Protein AF-A0A971CDZ2-F1 (afdb_monomer)

Solvent-accessible surface area (backbone atoms only — not comparable to full-atom values): 4139 Å² total; per-residue (Å²): 132,80,59,32,37,60,49,49,39,38,76,53,69,27,87,45,62,66,59,42,22,73,73,69,74,49,54,60,70,59,53,54,30,26,39,54,28,73,47,78,70,54,76,73,50,34,55,53,50,16,64,73,46,75,51,51,56,61,59,49,51,53,8,21,49,45,27,30,51,56,65,58,72,82,109

Mean predicted aligned error: 2.8 Å

Secondary structure (DSSP, 8-state):
-PPPHHHHHHHTT--SHHHHHHHH---HHHHHHHHTTS----HHHHHHHHHHHTS-HHHHHHHHHHHHHHHHHT-

Foldseek 3Di:
DQAAPQNLCVQLVNPDLVSVCVVLVDDSVVSVCQRQLNDDDDPVSLVSVCVSSVHHSVSSVSNSVVNPVVVVVVD

Nearest PDB structures (foldseek):
  3kxa-assembly2_D  TM=8.554E-01  e=2.183E-02  Neisseria gonorrhoeae FA 1090
  3vk0-assembly1_A  TM=8.173E-01  e=9.468E-02  Neisseria meningitidis MC58
  2lyk-assembly1_B  TM=8.379E-01  e=1.121E-01  Enterococcus faecalis
  6lb3-assembly2_H  TM=6.073E-01  e=1.134E+00  Pseudomonas aeruginosa PAO1
  3trb-assembly1_A  TM=6.542E-01  e=1.994E+00  Coxiella burnetii

Sequence (75 aa):
MQKTFGDLRREAGFDTQEKFCASSGYSRSAVAKWEVGRSFPRASALKAVAALLGVTADDILTAIYAARQAAQVDR

Structure (mmCIF, N/CA/C/O backbone):
data_AF-A0A971CDZ2-F1
#
_entry.id   AF-A0A971CDZ2-F1
#
loop_
_atom_site.group_PDB
_atom_site.id
_atom_site.type_symbol
_atom_site.label_atom_id
_atom_site.label_alt_id
_atom_site.label_comp_id
_atom_site.label_asym_id
_atom_site.label_entity_id
_atom_site.label_seq_id
_atom_site.pdbx_PDB_ins_code
_atom_site.Cartn_x
_atom_site.Cartn_y
_atom_site.Cartn_z
_atom_site.occupancy
_atom_site.B_iso_or_equiv
_atom_site.auth_seq_id
_atom_site.auth_comp_id
_atom_site.auth_asym_id
_atom_site.auth_atom_id
_atom_site.pdbx_PDB_model_num
ATOM 1 N N . MET A 1 1 ? 2.253 10.127 -16.957 1.00 60.47 1 MET A N 1
ATOM 2 C CA . MET A 1 1 ? 2.951 9.103 -16.145 1.00 60.47 1 MET A CA 1
ATOM 3 C C . MET A 1 1 ? 1.904 8.218 -15.493 1.00 60.47 1 MET A C 1
ATOM 5 O O . MET A 1 1 ? 0.885 8.743 -15.065 1.00 60.47 1 MET A O 1
ATOM 9 N N . GLN A 1 2 ? 2.111 6.901 -15.485 1.00 82.38 2 GLN A N 1
ATOM 10 C CA . GLN A 1 2 ? 1.265 5.961 -14.738 1.00 82.38 2 GLN A CA 1
ATOM 11 C C . GLN A 1 2 ? 1.478 6.186 -13.228 1.00 82.38 2 GLN A C 1
ATOM 13 O O . GLN A 1 2 ? 2.601 6.492 -12.827 1.00 82.38 2 GLN A O 1
ATOM 18 N N . LYS A 1 3 ? 0.424 6.078 -12.406 1.00 93.19 3 LYS A N 1
ATOM 19 C CA . LYS A 1 3 ? 0.518 6.281 -10.948 1.00 93.19 3 LYS A CA 1
ATOM 20 C C . LYS A 1 3 ? 1.317 5.153 -10.295 1.00 93.19 3 LYS A C 1
ATOM 22 O O . LYS A 1 3 ? 1.177 4.001 -10.686 1.00 93.19 3 LYS A O 1
ATOM 27 N N . THR A 1 4 ? 2.112 5.476 -9.281 1.00 96.19 4 THR A N 1
ATOM 28 C CA . THR A 1 4 ? 2.792 4.507 -8.411 1.00 96.19 4 THR A CA 1
ATOM 29 C C . THR A 1 4 ? 1.963 4.219 -7.162 1.00 96.19 4 THR A C 1
ATOM 31 O O . THR A 1 4 ? 1.048 4.966 -6.814 1.00 96.19 4 THR A O 1
ATOM 34 N N . PHE A 1 5 ? 2.298 3.153 -6.428 1.00 97.31 5 PHE A N 1
ATOM 35 C CA . PHE A 1 5 ? 1.631 2.864 -5.154 1.00 97.31 5 PHE A CA 1
ATOM 36 C C . PHE A 1 5 ? 1.766 4.034 -4.162 1.00 97.31 5 PHE A C 1
ATOM 38 O O . PHE A 1 5 ? 0.840 4.332 -3.409 1.00 97.31 5 PHE A O 1
ATOM 45 N N . GLY A 1 6 ? 2.906 4.734 -4.189 1.00 97.19 6 GLY A N 1
ATOM 46 C CA . GLY A 1 6 ? 3.143 5.906 -3.350 1.00 97.19 6 GLY A CA 1
ATOM 47 C C . GLY A 1 6 ? 2.287 7.115 -3.738 1.00 97.19 6 GLY A C 1
ATOM 48 O O . GLY A 1 6 ? 2.015 7.955 -2.880 1.00 97.19 6 GLY A O 1
ATOM 49 N N . ASP A 1 7 ? 1.849 7.217 -4.997 1.00 97.56 7 ASP A N 1
ATOM 50 C CA . ASP A 1 7 ? 0.852 8.208 -5.419 1.00 97.56 7 ASP A CA 1
ATOM 51 C C . ASP A 1 7 ? -0.523 7.853 -4.848 1.00 97.56 7 ASP A C 1
ATOM 53 O O . ASP A 1 7 ? -1.121 8.681 -4.169 1.00 97.56 7 ASP A O 1
ATOM 57 N N . LEU A 1 8 ? -0.968 6.599 -5.008 1.00 97.88 8 LEU A N 1
ATOM 58 C CA . LEU A 1 8 ? -2.253 6.128 -4.466 1.00 97.88 8 LEU A CA 1
ATOM 59 C C . LEU A 1 8 ? -2.345 6.332 -2.946 1.00 97.88 8 LEU A C 1
ATOM 61 O O . LEU A 1 8 ? -3.360 6.792 -2.430 1.00 97.88 8 LEU A O 1
ATOM 65 N N . ARG A 1 9 ? -1.257 6.045 -2.219 1.00 98.06 9 ARG A N 1
ATOM 66 C CA . ARG A 1 9 ? -1.179 6.269 -0.770 1.00 98.06 9 ARG A CA 1
ATOM 67 C C . ARG A 1 9 ? -1.374 7.745 -0.401 1.00 98.06 9 ARG A C 1
ATOM 69 O O . ARG A 1 9 ? -2.103 8.042 0.544 1.00 98.06 9 ARG A O 1
ATOM 76 N N . ARG A 1 10 ? -0.716 8.657 -1.121 1.00 98.00 10 ARG A N 1
ATOM 77 C CA . ARG A 1 10 ? -0.814 10.102 -0.866 1.00 98.00 10 ARG A CA 1
ATOM 78 C C . ARG A 1 10 ? -2.187 10.655 -1.239 1.00 98.00 10 ARG A C 1
ATOM 80 O O . ARG A 1 10 ? -2.727 11.454 -0.485 1.00 98.00 10 ARG A O 1
ATOM 87 N N . GLU A 1 11 ? -2.775 10.191 -2.339 1.00 97.56 11 GLU A N 1
ATOM 88 C CA . GLU A 1 11 ? -4.134 10.566 -2.755 1.00 97.56 11 GLU A CA 1
ATOM 89 C C . GLU A 1 11 ? -5.200 10.122 -1.742 1.00 97.56 11 GLU A C 1
ATOM 91 O O . GLU A 1 11 ? -6.169 10.842 -1.519 1.00 97.56 11 GLU A O 1
ATOM 96 N N . ALA A 1 12 ? -4.984 8.995 -1.060 1.00 96.94 12 ALA A N 1
ATOM 97 C CA . ALA A 1 12 ? -5.832 8.528 0.037 1.00 96.94 12 ALA A CA 1
ATOM 98 C C . ALA A 1 12 ? -5.591 9.258 1.381 1.00 96.94 12 ALA A C 1
ATOM 100 O O . ALA A 1 12 ? -6.139 8.858 2.406 1.00 96.94 12 ALA A O 1
ATOM 101 N N . GLY A 1 13 ? -4.762 10.310 1.408 1.00 97.50 13 GLY A N 1
ATOM 102 C CA . GLY A 1 13 ? -4.519 11.137 2.598 1.00 97.50 13 GLY A CA 1
ATOM 103 C C . GLY A 1 13 ? -3.423 10.625 3.538 1.00 97.50 13 GLY A C 1
ATOM 104 O O . GLY A 1 13 ? -3.240 11.158 4.634 1.00 97.50 13 GLY A O 1
ATOM 105 N N . PHE A 1 14 ? -2.657 9.609 3.135 1.00 97.75 14 PHE A N 1
ATOM 106 C CA . PHE A 1 14 ? -1.515 9.134 3.912 1.00 97.75 14 PHE A CA 1
ATOM 107 C C . PHE A 1 14 ? -0.221 9.759 3.385 1.00 97.75 14 PHE A C 1
ATOM 109 O O . PHE A 1 14 ? 0.446 9.187 2.526 1.00 97.75 14 PHE A O 1
ATOM 116 N N . ASP A 1 15 ? 0.180 10.912 3.923 1.00 96.19 15 ASP A N 1
ATOM 117 C CA . ASP A 1 15 ? 1.373 11.640 3.444 1.00 96.19 15 ASP A CA 1
ATOM 118 C C . ASP A 1 15 ? 2.670 10.829 3.581 1.00 96.19 15 ASP A C 1
ATOM 120 O O . ASP A 1 15 ? 3.541 10.864 2.709 1.00 96.19 15 ASP A O 1
ATOM 124 N N . THR A 1 16 ? 2.782 10.030 4.647 1.00 98.06 16 THR A N 1
ATOM 125 C CA . THR A 1 16 ? 3.972 9.223 4.946 1.00 98.06 16 THR A CA 1
ATOM 126 C C . THR A 1 16 ? 3.672 7.728 4.974 1.00 98.06 16 THR A C 1
ATOM 128 O O . THR A 1 1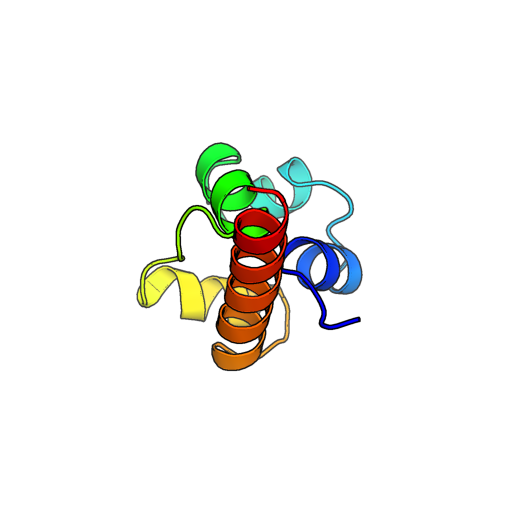6 ? 2.534 7.296 5.189 1.00 98.06 16 THR A O 1
ATOM 131 N N . GLN A 1 17 ? 4.719 6.920 4.782 1.00 97.62 17 GLN A N 1
ATOM 132 C CA . GLN A 1 17 ? 4.613 5.474 4.957 1.00 97.62 17 GLN A CA 1
ATOM 133 C C . GLN A 1 17 ? 4.244 5.131 6.403 1.00 97.62 17 GLN A C 1
ATOM 135 O O . GLN A 1 17 ? 3.442 4.224 6.602 1.00 97.62 17 GLN A O 1
ATOM 140 N N . GLU A 1 18 ? 4.757 5.856 7.408 1.00 97.81 18 GLU A N 1
ATOM 141 C CA . GLU A 1 18 ? 4.408 5.613 8.814 1.00 97.81 18 GLU A CA 1
ATOM 142 C C . GLU A 1 18 ? 2.906 5.775 9.074 1.00 97.81 18 GLU A C 1
ATOM 144 O O . GLU A 1 18 ? 2.311 4.890 9.687 1.00 97.81 18 GLU A O 1
ATOM 149 N N . LYS A 1 19 ? 2.272 6.846 8.566 1.00 97.69 19 LYS A N 1
ATOM 150 C CA . LYS A 1 19 ? 0.820 7.065 8.718 1.00 97.69 19 LYS A CA 1
ATOM 151 C C . LYS A 1 19 ? 0.008 5.916 8.115 1.00 97.69 19 LYS A C 1
ATOM 153 O O . LYS A 1 19 ? -0.941 5.421 8.726 1.00 97.69 19 LYS A O 1
ATOM 158 N N . PHE A 1 20 ? 0.407 5.459 6.930 1.00 98.00 20 PHE A N 1
ATOM 159 C CA . PHE A 1 20 ? -0.238 4.326 6.275 1.00 98.00 20 PHE A CA 1
ATOM 160 C C . PHE A 1 20 ? -0.007 3.008 7.025 1.00 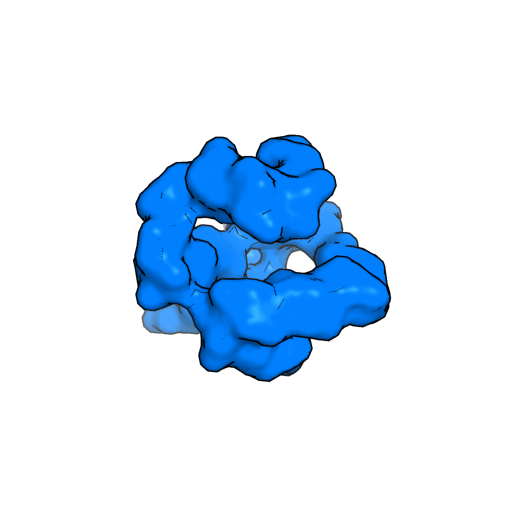98.00 20 PHE A C 1
ATOM 162 O O . PHE A 1 20 ? -0.932 2.214 7.176 1.00 98.00 20 PHE A O 1
ATOM 169 N N . CYS A 1 21 ? 1.202 2.766 7.535 1.00 97.75 21 CYS A N 1
ATOM 170 C CA . CYS A 1 21 ? 1.515 1.573 8.326 1.00 97.75 21 CYS A CA 1
ATOM 171 C C . CYS A 1 21 ? 0.705 1.532 9.626 1.00 97.75 21 CYS A C 1
ATOM 173 O O . CYS A 1 21 ? 0.163 0.485 9.967 1.00 97.75 21 CYS A O 1
ATOM 175 N N . ALA A 1 22 ? 0.564 2.672 10.311 1.00 97.31 22 ALA A N 1
ATOM 176 C CA . ALA A 1 22 ? -0.247 2.784 11.522 1.00 97.31 22 ALA A CA 1
ATOM 177 C C . ALA A 1 22 ? -1.724 2.435 11.272 1.00 97.31 22 ALA A C 1
ATOM 179 O O . ALA A 1 22 ? -2.362 1.834 12.129 1.00 97.31 22 ALA A O 1
ATOM 180 N N . SER A 1 23 ? -2.245 2.762 10.085 1.00 96.56 23 SER A N 1
ATOM 181 C CA . SER A 1 23 ? -3.646 2.505 9.721 1.00 96.56 23 SER A CA 1
ATOM 182 C C . SER A 1 23 ? -3.874 1.107 9.136 1.00 96.56 23 SER A C 1
ATOM 184 O O . SER A 1 23 ? -4.913 0.497 9.362 1.00 96.56 23 SER A O 1
ATOM 186 N N . SER A 1 24 ? -2.907 0.582 8.379 1.00 95.62 24 SER A N 1
ATOM 187 C CA . SER A 1 24 ? -3.019 -0.707 7.680 1.00 95.62 24 SER A CA 1
ATOM 188 C C . SER A 1 24 ? -2.492 -1.906 8.473 1.00 95.62 24 SER A C 1
ATOM 190 O O . SER A 1 24 ? -2.802 -3.048 8.137 1.00 95.62 24 SER A O 1
ATOM 192 N N . GLY A 1 25 ? -1.651 -1.674 9.486 1.00 96.69 25 GLY A N 1
ATOM 193 C CA . GLY A 1 25 ? -0.955 -2.721 10.239 1.00 96.69 25 GLY A CA 1
ATOM 194 C C . GLY A 1 25 ? 0.191 -3.401 9.476 1.00 96.69 25 GLY A C 1
ATOM 195 O O . GLY A 1 25 ? 0.813 -4.327 10.001 1.00 96.69 25 GLY A O 1
ATOM 196 N N . TYR A 1 26 ? 0.499 -2.975 8.246 1.00 97.75 26 TYR A N 1
ATOM 197 C CA . TYR A 1 26 ? 1.642 -3.495 7.493 1.00 97.75 26 TYR A CA 1
ATOM 198 C C . TYR A 1 26 ? 2.947 -2.816 7.903 1.00 97.75 26 TYR A C 1
ATOM 200 O O . TYR A 1 26 ? 2.974 -1.666 8.330 1.00 97.75 26 TYR A O 1
ATOM 208 N N . SER A 1 27 ? 4.064 -3.532 7.752 1.00 97.88 27 SER A N 1
ATOM 209 C CA . SER A 1 27 ? 5.376 -2.973 8.068 1.00 97.88 27 SER A CA 1
ATOM 210 C C . SER A 1 27 ? 5.827 -1.970 7.007 1.00 97.88 27 SER A C 1
ATOM 212 O O . SER A 1 27 ? 5.632 -2.174 5.806 1.00 97.88 27 SER A O 1
ATOM 214 N N . ARG A 1 28 ? 6.557 -0.936 7.440 1.00 97.62 28 ARG A N 1
ATOM 215 C CA . ARG A 1 28 ? 7.180 0.052 6.543 1.00 97.62 28 ARG A CA 1
ATOM 216 C C . ARG A 1 28 ? 8.066 -0.600 5.478 1.00 97.62 28 ARG A C 1
ATOM 218 O O . ARG A 1 28 ? 8.089 -0.155 4.340 1.00 97.62 28 ARG A O 1
ATOM 225 N N . SER A 1 29 ? 8.753 -1.697 5.817 1.00 97.88 29 SER A N 1
ATOM 226 C CA . SER A 1 29 ? 9.571 -2.452 4.856 1.00 97.88 29 SER A CA 1
ATOM 227 C C . SER A 1 29 ? 8.734 -3.094 3.744 1.00 97.88 29 SER A C 1
ATOM 229 O O . SER A 1 29 ? 9.165 -3.098 2.591 1.00 97.88 29 SER A O 1
ATOM 231 N N . ALA A 1 30 ? 7.547 -3.624 4.062 1.00 97.88 30 ALA A N 1
ATOM 232 C CA . ALA A 1 30 ? 6.641 -4.165 3.052 1.00 97.88 30 ALA A CA 1
ATOM 233 C C . ALA A 1 30 ? 6.137 -3.051 2.125 1.00 97.88 30 ALA A C 1
ATOM 235 O O . ALA A 1 30 ? 6.274 -3.167 0.910 1.00 97.88 30 ALA A O 1
ATOM 236 N N . VAL A 1 31 ? 5.660 -1.946 2.705 1.00 97.88 31 VAL A N 1
ATOM 237 C CA . VAL A 1 31 ? 5.148 -0.781 1.964 1.00 97.88 31 VAL A CA 1
ATOM 238 C C . VAL A 1 31 ? 6.220 -0.191 1.050 1.00 97.88 31 VAL A C 1
ATOM 240 O O . VAL A 1 31 ? 5.974 -0.016 -0.139 1.00 97.88 31 VAL A O 1
ATOM 243 N N . ALA A 1 32 ? 7.438 0.014 1.556 1.00 97.94 32 ALA A N 1
ATOM 244 C CA . ALA A 1 32 ? 8.546 0.523 0.756 1.00 97.94 32 ALA A CA 1
ATOM 245 C C . ALA A 1 32 ? 8.849 -0.375 -0.451 1.00 97.94 32 ALA A C 1
ATOM 247 O O . ALA A 1 32 ? 9.062 0.128 -1.549 1.00 97.94 32 ALA A O 1
ATOM 248 N N . LYS A 1 33 ? 8.829 -1.707 -0.285 1.00 98.06 33 LYS A N 1
ATOM 249 C CA . LYS A 1 33 ? 9.054 -2.641 -1.401 1.00 98.06 33 LYS A CA 1
ATOM 250 C C . LYS A 1 33 ? 7.936 -2.596 -2.441 1.00 98.06 33 LYS A C 1
ATOM 252 O O . LYS A 1 33 ? 8.236 -2.788 -3.617 1.00 98.06 33 LYS A O 1
ATOM 257 N N . TRP A 1 34 ? 6.689 -2.375 -2.029 1.00 98.00 34 TRP A N 1
ATOM 258 C CA . TRP A 1 34 ? 5.563 -2.208 -2.953 1.00 98.00 34 TRP A CA 1
ATOM 259 C C . TRP A 1 34 ? 5.705 -0.915 -3.757 1.00 98.00 34 TRP A C 1
ATOM 261 O O . TRP A 1 34 ? 5.575 -0.943 -4.976 1.00 98.00 34 TRP A O 1
ATOM 271 N N . GLU A 1 35 ? 6.067 0.187 -3.096 1.00 97.38 35 GLU A N 1
ATOM 272 C CA . GLU A 1 35 ? 6.242 1.497 -3.737 1.00 97.38 35 GLU A CA 1
ATOM 273 C C . GLU A 1 35 ? 7.314 1.514 -4.825 1.00 97.38 35 GLU A C 1
ATOM 275 O O . GLU A 1 35 ? 7.156 2.224 -5.812 1.00 97.38 35 GLU A O 1
ATOM 280 N N . VAL A 1 36 ? 8.365 0.702 -4.684 1.00 96.31 36 VAL A N 1
ATOM 281 C CA . VAL A 1 36 ? 9.438 0.593 -5.686 1.00 96.31 36 VAL A CA 1
ATOM 282 C C . VAL A 1 36 ? 9.328 -0.649 -6.580 1.00 96.31 36 VAL A C 1
ATOM 284 O O . VAL A 1 36 ? 10.300 -1.030 -7.228 1.00 96.31 36 VAL A O 1
ATOM 287 N N . GLY A 1 37 ? 8.194 -1.360 -6.574 1.00 96.56 37 GLY A N 1
ATOM 288 C CA . GLY A 1 37 ? 7.987 -2.521 -7.453 1.00 96.56 37 GLY A CA 1
ATOM 289 C C . GLY A 1 37 ? 8.842 -3.761 -7.136 1.00 96.56 37 GLY A C 1
ATOM 290 O O . GLY A 1 37 ? 8.919 -4.699 -7.941 1.00 96.56 37 GLY A O 1
ATOM 291 N N . ARG A 1 38 ? 9.498 -3.806 -5.965 1.00 97.06 38 ARG A N 1
ATOM 292 C CA . ARG A 1 38 ? 10.366 -4.925 -5.544 1.00 97.06 38 ARG A CA 1
ATOM 293 C C . ARG A 1 38 ? 9.581 -6.153 -5.092 1.00 97.06 38 ARG A C 1
ATOM 295 O O . ARG A 1 38 ? 10.087 -7.266 -5.219 1.00 97.06 38 ARG A O 1
ATOM 302 N N . SER A 1 39 ? 8.368 -5.976 -4.577 1.00 97.19 39 SER A N 1
ATOM 303 C CA . SER A 1 39 ? 7.461 -7.075 -4.234 1.00 97.19 39 SER A CA 1
ATOM 304 C C . SER A 1 39 ? 6.004 -6.661 -4.393 1.00 97.19 39 SER A C 1
ATOM 306 O O . SER A 1 39 ? 5.707 -5.475 -4.484 1.00 97.19 39 SER A O 1
ATOM 308 N N . PHE A 1 40 ? 5.099 -7.634 -4.336 1.00 97.38 40 PHE A N 1
ATOM 309 C CA . PHE A 1 40 ? 3.655 -7.409 -4.368 1.00 97.38 40 PHE A CA 1
ATOM 310 C C . PHE A 1 40 ? 3.020 -7.759 -3.014 1.00 97.38 40 PHE A C 1
ATOM 312 O O . PHE A 1 40 ? 3.521 -8.648 -2.314 1.00 97.38 40 PHE A O 1
ATOM 319 N N . PRO A 1 41 ? 1.929 -7.085 -2.613 1.00 96.88 41 PRO A N 1
ATOM 320 C CA . PRO A 1 41 ? 1.112 -7.532 -1.495 1.00 96.88 41 PRO A CA 1
ATOM 321 C C . PRO A 1 41 ? 0.471 -8.887 -1.830 1.00 96.88 41 PRO A C 1
ATOM 323 O O . PRO A 1 41 ? 0.036 -9.134 -2.952 1.00 96.88 41 PRO A O 1
ATOM 326 N N . ARG A 1 42 ? 0.378 -9.777 -0.838 1.00 96.75 42 ARG A N 1
ATOM 327 C CA . ARG A 1 42 ? -0.387 -11.030 -0.969 1.00 96.75 42 ARG A CA 1
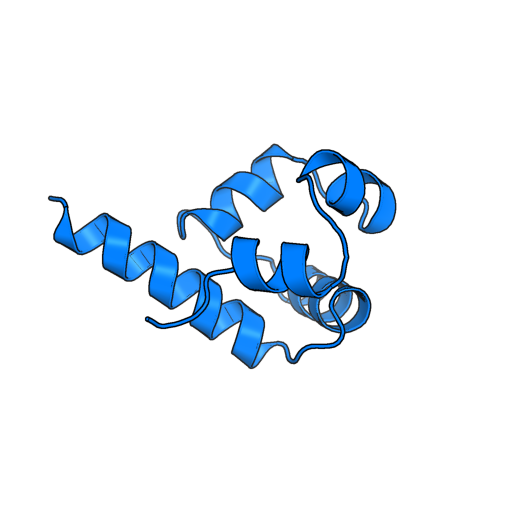ATOM 328 C C . ARG A 1 42 ? -1.878 -10.744 -1.175 1.00 96.75 42 ARG A C 1
ATOM 330 O O . ARG A 1 42 ? -2.356 -9.697 -0.752 1.00 96.75 42 ARG A O 1
ATOM 337 N N . ALA A 1 43 ? -2.636 -11.705 -1.705 1.00 94.81 43 ALA A N 1
ATOM 338 C CA . ALA A 1 43 ? -4.058 -11.530 -2.034 1.00 94.81 43 ALA A CA 1
ATOM 339 C C . ALA A 1 43 ? -4.916 -10.945 -0.891 1.00 94.81 43 ALA A C 1
ATOM 341 O O . ALA A 1 43 ? -5.735 -10.058 -1.123 1.00 94.81 43 ALA A O 1
ATOM 342 N N . SER A 1 44 ? -4.709 -11.387 0.356 1.00 94.00 44 SER A N 1
ATOM 343 C CA . SER A 1 44 ? -5.433 -10.838 1.512 1.00 94.00 44 SER A CA 1
ATOM 344 C C . SER A 1 44 ? -5.056 -9.383 1.812 1.00 94.00 44 SER A C 1
ATOM 346 O O . SER A 1 44 ? -5.914 -8.594 2.194 1.00 94.00 44 SER A O 1
ATOM 348 N N . ALA A 1 45 ? -3.785 -9.023 1.619 1.00 95.62 45 ALA A N 1
ATOM 349 C CA . ALA A 1 45 ? -3.307 -7.660 1.808 1.00 95.62 45 ALA A CA 1
ATOM 350 C C . ALA A 1 45 ? -3.771 -6.741 0.683 1.00 95.62 45 ALA A C 1
ATOM 352 O O . ALA A 1 45 ? -4.176 -5.619 0.947 1.00 95.62 45 ALA A O 1
ATOM 353 N N . LEU A 1 46 ? -3.800 -7.239 -0.552 1.00 96.88 46 LEU A N 1
ATOM 354 C CA . LEU A 1 46 ? -4.295 -6.496 -1.703 1.00 96.88 46 LEU A CA 1
ATOM 355 C C . LEU A 1 46 ? -5.735 -6.012 -1.477 1.00 96.88 46 LEU A C 1
ATOM 357 O O . LEU A 1 46 ? -6.014 -4.833 -1.660 1.00 96.88 46 LEU A O 1
ATOM 361 N N . LYS A 1 47 ? -6.622 -6.891 -0.988 1.00 96.62 47 LYS A N 1
ATOM 362 C CA . LYS A 1 47 ? -8.009 -6.524 -0.649 1.00 96.62 47 LYS A CA 1
ATOM 363 C C . LYS A 1 47 ? -8.093 -5.491 0.478 1.00 96.62 47 LYS A C 1
ATOM 365 O O . LYS A 1 47 ? -8.850 -4.534 0.362 1.00 96.62 47 LYS A O 1
ATOM 370 N N . ALA A 1 48 ? -7.329 -5.678 1.555 1.00 96.94 48 ALA A N 1
ATOM 371 C CA . ALA A 1 48 ? -7.348 -4.767 2.701 1.00 96.94 48 ALA A CA 1
ATOM 372 C C . ALA A 1 48 ? -6.824 -3.369 2.335 1.00 96.94 48 ALA A C 1
ATOM 374 O O . ALA A 1 48 ? -7.418 -2.361 2.705 1.00 96.94 48 ALA A O 1
ATOM 375 N N . VAL A 1 49 ? -5.736 -3.313 1.565 1.00 97.56 49 VAL A N 1
ATOM 376 C CA . VAL A 1 49 ? -5.143 -2.061 1.088 1.00 97.56 49 VAL A CA 1
ATOM 377 C C . VAL A 1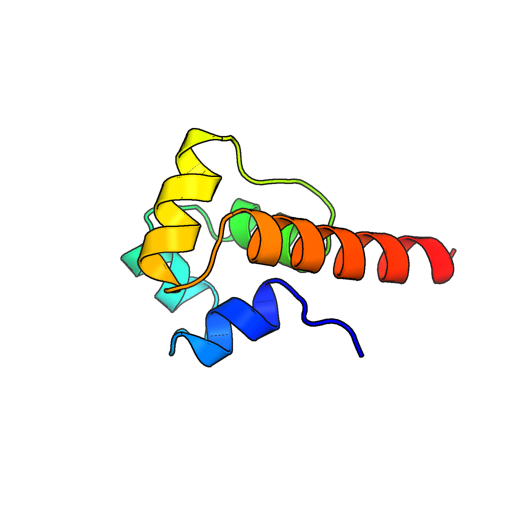 49 ? -6.062 -1.359 0.090 1.00 97.56 49 VAL A C 1
ATOM 379 O O . VAL A 1 49 ? -6.232 -0.153 0.201 1.00 97.56 49 VAL A O 1
ATOM 382 N N . ALA A 1 50 ? -6.688 -2.094 -0.834 1.00 98.06 50 ALA A N 1
ATOM 383 C CA . ALA A 1 50 ? -7.665 -1.543 -1.776 1.00 98.06 50 ALA A CA 1
ATOM 384 C C . ALA A 1 50 ? -8.811 -0.832 -1.042 1.00 98.06 50 ALA A C 1
ATOM 386 O O . ALA A 1 50 ? -9.098 0.331 -1.316 1.00 98.06 50 ALA A O 1
ATOM 387 N N . ALA A 1 51 ? -9.387 -1.496 -0.035 1.00 97.88 51 ALA A N 1
ATOM 388 C CA . ALA A 1 51 ? -10.432 -0.913 0.800 1.00 97.88 51 ALA A CA 1
ATOM 389 C C . ALA A 1 51 ? -9.949 0.327 1.572 1.00 97.88 51 ALA A C 1
ATOM 391 O O . ALA A 1 51 ? -10.660 1.325 1.619 1.00 97.88 51 ALA A O 1
ATOM 392 N N . LEU A 1 52 ? -8.740 0.284 2.144 1.00 97.56 52 LEU A N 1
ATOM 393 C CA . LEU A 1 52 ? -8.179 1.402 2.910 1.00 97.56 52 LEU A CA 1
ATOM 394 C C . LEU A 1 52 ? -7.858 2.626 2.040 1.00 97.56 52 LEU A C 1
ATOM 396 O O . LEU A 1 52 ? -7.995 3.755 2.498 1.00 97.56 52 LEU A O 1
ATOM 400 N N . LEU A 1 53 ? -7.407 2.403 0.806 1.00 97.50 53 LEU A N 1
ATOM 401 C CA . LEU A 1 53 ? -7.049 3.463 -0.137 1.00 97.50 53 LEU A CA 1
ATOM 402 C C . LEU A 1 53 ? -8.242 3.961 -0.968 1.00 97.50 53 LEU A C 1
ATOM 404 O O . LEU A 1 53 ? -8.115 4.972 -1.650 1.00 97.50 53 LEU A O 1
ATOM 408 N N . GLY A 1 54 ? -9.381 3.262 -0.940 1.00 97.81 54 GLY A N 1
ATOM 409 C CA . GLY A 1 54 ? -10.543 3.596 -1.769 1.00 97.81 54 GLY A CA 1
ATOM 410 C C . GLY A 1 54 ? -10.331 3.329 -3.264 1.00 97.81 54 GLY A C 1
ATOM 411 O O . GLY A 1 54 ? -10.910 4.022 -4.095 1.00 97.81 54 GLY A O 1
ATOM 412 N N . VAL A 1 55 ? -9.499 2.342 -3.613 1.00 97.75 55 VAL A N 1
ATOM 413 C CA . VAL A 1 55 ? -9.160 1.967 -5.001 1.00 97.75 55 VAL A CA 1
ATOM 414 C C . VAL A 1 55 ? -9.408 0.480 -5.240 1.00 97.75 55 VAL A C 1
ATOM 416 O O . VAL A 1 55 ? -9.720 -0.270 -4.313 1.00 97.75 55 VAL A O 1
ATOM 419 N N . THR A 1 56 ? -9.263 0.014 -6.479 1.00 97.88 56 THR A N 1
ATOM 420 C CA . THR A 1 56 ? -9.383 -1.411 -6.796 1.00 97.88 56 THR A CA 1
ATOM 421 C C . THR A 1 56 ? -8.072 -2.167 -6.566 1.00 97.88 56 THR A C 1
ATOM 423 O O . THR A 1 56 ? -6.981 -1.604 -6.471 1.00 97.88 56 THR A O 1
ATOM 426 N N . ALA A 1 57 ? -8.171 -3.496 -6.500 1.00 97.38 57 ALA A N 1
ATOM 427 C CA . ALA A 1 57 ? -6.997 -4.363 -6.498 1.00 97.38 57 ALA A CA 1
ATOM 428 C C . ALA A 1 57 ? -6.159 -4.206 -7.782 1.00 97.38 57 ALA A C 1
ATOM 430 O O . ALA A 1 57 ? -4.935 -4.304 -7.720 1.00 97.38 57 ALA A O 1
ATOM 431 N N . ASP A 1 58 ? -6.810 -3.950 -8.921 1.00 97.50 58 ASP A N 1
ATOM 432 C CA . ASP A 1 58 ? -6.135 -3.746 -10.203 1.00 97.50 58 ASP A CA 1
ATOM 433 C C . ASP A 1 58 ? -5.319 -2.449 -10.208 1.00 97.50 58 ASP A C 1
ATOM 435 O O . ASP A 1 58 ? -4.148 -2.479 -10.579 1.00 97.50 58 ASP A O 1
ATOM 439 N N . ASP A 1 59 ? -5.866 -1.355 -9.665 1.00 97.69 59 ASP A N 1
ATOM 440 C CA . ASP A 1 59 ? -5.146 -0.080 -9.528 1.00 97.69 59 ASP A CA 1
ATOM 441 C C . ASP A 1 59 ? -3.830 -0.260 -8.763 1.00 97.69 59 ASP A C 1
ATOM 443 O O . ASP A 1 59 ? -2.782 0.243 -9.1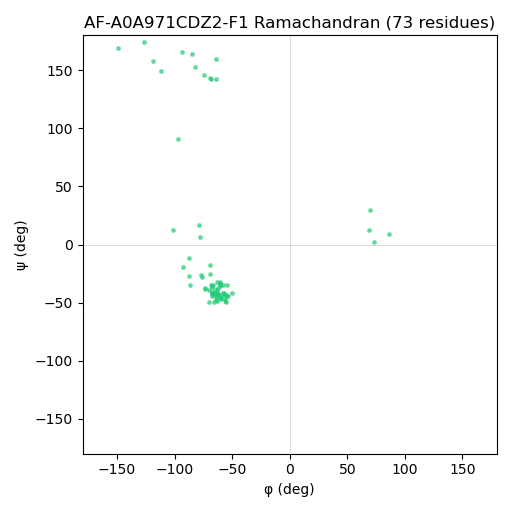70 1.00 97.69 59 ASP A O 1
ATOM 447 N N . ILE A 1 60 ? -3.864 -1.033 -7.672 1.00 97.94 60 ILE A N 1
ATOM 448 C CA . ILE A 1 60 ? -2.672 -1.347 -6.878 1.00 97.94 60 ILE A CA 1
ATOM 449 C C . ILE A 1 60 ? -1.663 -2.151 -7.700 1.00 97.94 60 ILE A C 1
ATOM 451 O O . ILE A 1 60 ? -0.472 -1.840 -7.678 1.00 97.94 60 ILE A O 1
ATOM 455 N N . LEU A 1 61 ? -2.109 -3.197 -8.400 1.00 97.69 61 LEU A N 1
ATOM 456 C CA . LEU A 1 61 ? -1.220 -4.036 -9.202 1.00 97.69 61 LEU A CA 1
ATOM 457 C C . LEU A 1 61 ? -0.586 -3.229 -10.334 1.00 97.69 61 LEU A C 1
ATOM 459 O O . LEU A 1 61 ? 0.637 -3.243 -10.466 1.00 97.69 61 LEU A O 1
ATOM 463 N N . THR A 1 62 ? -1.395 -2.482 -11.084 1.00 97.44 62 THR A N 1
ATOM 464 C CA . THR A 1 62 ? -0.960 -1.568 -12.144 1.00 97.44 62 THR A CA 1
ATOM 465 C C . THR A 1 62 ? 0.076 -0.580 -11.615 1.00 97.44 62 THR A C 1
ATOM 467 O O . THR A 1 62 ? 1.140 -0.419 -12.213 1.00 97.44 62 THR A O 1
ATOM 470 N N . ALA A 1 63 ? -0.154 -0.003 -10.437 1.00 97.62 63 ALA A N 1
ATOM 471 C CA . ALA A 1 63 ? 0.765 0.954 -9.839 1.00 97.62 63 ALA A CA 1
ATOM 472 C C . ALA A 1 63 ? 2.107 0.343 -9.393 1.00 97.62 63 ALA A C 1
ATOM 474 O O . ALA A 1 63 ? 3.159 0.981 -9.501 1.00 97.62 63 ALA A O 1
ATOM 475 N N . ILE A 1 64 ? 2.102 -0.905 -8.914 1.00 97.56 64 ILE A N 1
ATOM 476 C CA . ILE A 1 64 ? 3.331 -1.637 -8.565 1.00 97.56 64 ILE A CA 1
ATOM 477 C C . ILE A 1 64 ? 4.073 -2.082 -9.836 1.00 97.56 64 ILE A C 1
ATOM 479 O O . ILE A 1 64 ? 5.306 -2.024 -9.877 1.00 97.56 64 ILE A O 1
ATOM 483 N N . TYR A 1 65 ? 3.355 -2.483 -10.891 1.00 96.88 65 TYR A N 1
ATOM 484 C CA . TYR A 1 65 ? 3.952 -2.789 -12.193 1.00 96.88 65 TYR A CA 1
ATOM 485 C C . TYR A 1 65 ? 4.624 -1.565 -12.811 1.00 96.88 65 TYR A C 1
ATOM 487 O O . TYR A 1 65 ? 5.755 -1.689 -13.278 1.00 96.88 65 TYR A O 1
ATOM 495 N N . ALA A 1 66 ? 3.991 -0.392 -12.745 1.00 9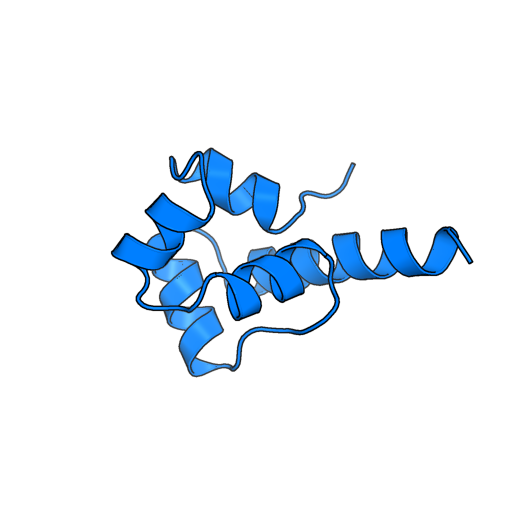5.44 66 ALA A N 1
ATOM 496 C CA . ALA A 1 66 ? 4.576 0.864 -13.207 1.00 95.44 66 ALA A CA 1
ATOM 497 C C . ALA A 1 66 ? 5.927 1.145 -12.526 1.00 95.44 66 ALA A C 1
ATOM 499 O O . ALA A 1 66 ? 6.932 1.384 -13.197 1.00 95.44 66 ALA A O 1
ATOM 500 N N . ALA A 1 67 ? 5.975 1.038 -11.193 1.00 94.88 67 ALA A N 1
ATOM 501 C CA . ALA A 1 67 ? 7.203 1.233 -10.422 1.00 94.88 67 ALA A CA 1
ATOM 502 C C . ALA A 1 67 ? 8.286 0.196 -10.770 1.00 94.88 67 ALA A C 1
ATOM 504 O O . ALA A 1 67 ? 9.466 0.527 -10.882 1.00 94.88 67 ALA A O 1
ATOM 505 N N . ARG A 1 68 ? 7.890 -1.065 -10.981 1.00 95.31 68 ARG A N 1
ATOM 506 C CA . ARG A 1 68 ? 8.812 -2.141 -11.365 1.00 95.31 68 ARG A CA 1
ATOM 507 C C . ARG A 1 68 ? 9.413 -1.914 -12.750 1.00 95.31 68 ARG A C 1
ATOM 509 O O . ARG A 1 68 ? 10.606 -2.140 -12.916 1.00 95.31 68 ARG A O 1
ATOM 516 N N . GLN A 1 69 ? 8.605 -1.484 -13.717 1.00 93.50 69 GLN A N 1
ATOM 517 C CA . GLN A 1 69 ? 9.060 -1.193 -15.078 1.00 93.50 69 GLN A CA 1
ATOM 518 C C . GLN A 1 69 ? 10.055 -0.033 -15.082 1.00 93.50 69 GLN A C 1
ATOM 520 O O . GLN A 1 69 ? 11.122 -0.163 -15.673 1.00 93.50 69 GLN A O 1
ATOM 525 N N . ALA A 1 70 ? 9.767 1.047 -14.348 1.00 88.75 70 ALA A N 1
ATOM 526 C CA . ALA A 1 70 ? 10.703 2.161 -14.194 1.00 88.75 70 ALA A CA 1
ATOM 527 C C . ALA A 1 70 ? 12.069 1.688 -13.658 1.00 88.75 70 ALA A C 1
ATOM 529 O O . ALA A 1 70 ? 13.103 2.008 -14.231 1.00 88.75 70 ALA A O 1
ATOM 530 N N . ALA A 1 71 ? 12.076 0.819 -12.641 1.00 85.50 71 ALA A N 1
ATOM 531 C CA . ALA A 1 71 ? 13.308 0.265 -12.075 1.00 85.50 71 ALA A CA 1
ATOM 532 C C . ALA A 1 71 ? 14.068 -0.712 -13.000 1.00 85.50 71 ALA A C 1
ATOM 534 O O . ALA A 1 71 ? 15.228 -1.025 -12.732 1.00 85.50 71 ALA A 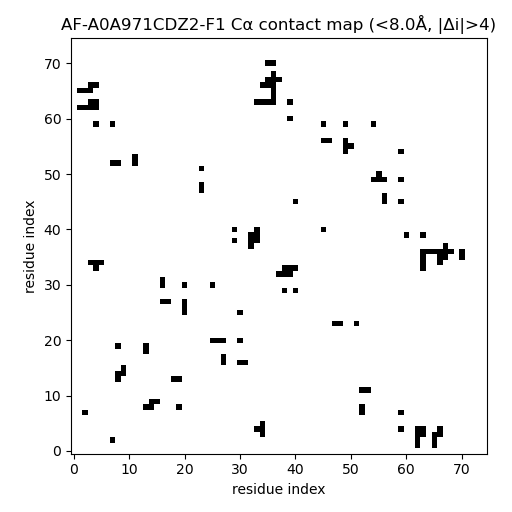O 1
ATOM 535 N N . GLN A 1 72 ? 13.422 -1.252 -14.038 1.00 85.12 72 GLN A N 1
ATOM 536 C CA . GLN A 1 72 ? 14.054 -2.137 -15.023 1.00 85.12 72 GLN A CA 1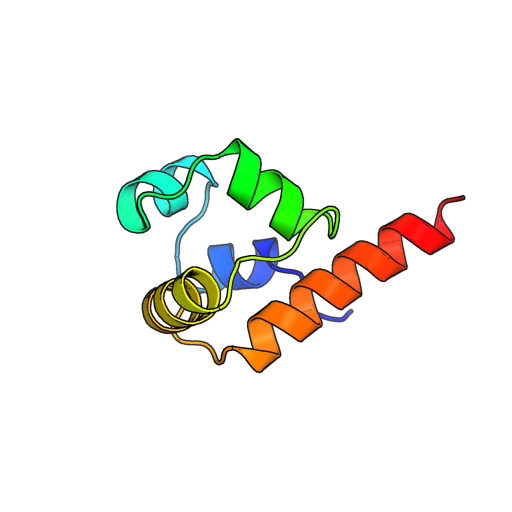
ATOM 537 C C . GLN A 1 72 ? 14.705 -1.369 -16.176 1.00 85.12 72 GLN A C 1
ATOM 539 O O . GLN A 1 72 ? 15.643 -1.891 -16.766 1.00 85.12 72 GLN A O 1
ATOM 544 N N . VAL A 1 73 ? 14.209 -0.171 -16.490 1.00 73.50 73 VAL A N 1
ATOM 545 C CA . VAL A 1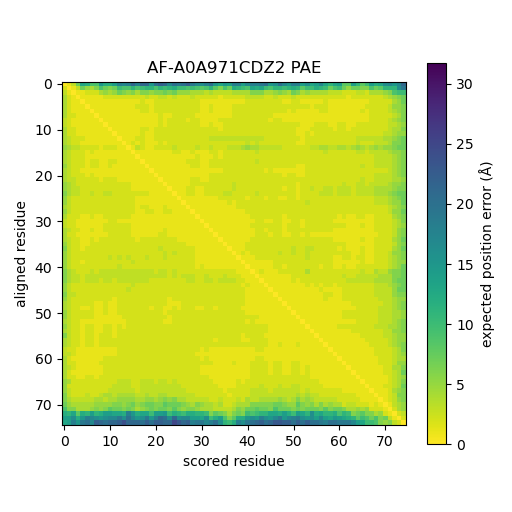 73 ? 14.727 0.680 -17.574 1.00 73.50 73 VAL A CA 1
ATOM 546 C C . VAL A 1 73 ? 16.023 1.396 -17.168 1.00 73.50 73 VAL A C 1
ATOM 548 O O . VAL A 1 73 ? 16.856 1.664 -18.023 1.00 73.50 73 VAL A O 1
ATOM 551 N N . ASP A 1 74 ? 16.237 1.631 -15.872 1.00 62.22 74 ASP A N 1
ATOM 552 C CA . ASP A 1 74 ? 17.456 2.251 -15.322 1.00 62.22 74 ASP A CA 1
ATOM 553 C C . ASP A 1 74 ? 18.673 1.290 -15.212 1.00 62.22 74 ASP A C 1
ATOM 555 O O . ASP A 1 74 ? 19.622 1.570 -14.475 1.00 62.22 74 ASP A O 1
ATOM 559 N N . ARG A 1 75 ? 18.660 0.136 -15.896 1.00 54.16 75 ARG A N 1
ATOM 560 C CA . ARG A 1 75 ? 19.716 -0.898 -15.855 1.00 54.16 75 ARG A CA 1
ATOM 561 C C . ARG A 1 75 ? 20.371 -1.114 -17.209 1.00 54.16 75 ARG A C 1
ATOM 563 O O . ARG A 1 75 ? 21.598 -1.353 -17.190 1.00 54.16 75 ARG A O 1
#

Radius of gyration: 11.39 Å; Cα contacts (8 Å, |Δi|>4): 76; chains: 1; bounding box: 30×23×29 Å

pLDDT: mean 94.62, std 8.28, range [54.16, 98.06]